Protein AF-A0A9X2IGP6-F1 (afdb_monomer)

Foldseek 3Di:
DDDDDPVNVVLVVLLVVLVVLCCQFQCHPVVVVVVVLQVQLLPDPDLVSNLVSLQVCCVNTQPPTPSLVSQLSNLQSVLHATHTSSAGGGGSDTDDSDDDRPDPDPPPPPDPDPDDDDPPDDDDPDDDDDDD

Secondary structure (DSSP, 8-state):
-PPPPHHHHHHHHHHHHHHHTGGG-TTTT-HHHHHHHHHHHHH--SHHHHHHHHHHHIIIIITT-TTHHHHHHHHHHTT--EEETTEEEETTEEP-S-PPPPP----------PPPP---------------

Mean predicted aligned error: 12.35 Å

Structure (mmCIF, N/CA/C/O backbone):
data_AF-A0A9X2IGP6-F1
#
_entry.id   AF-A0A9X2IGP6-F1
#
loop_
_atom_site.group_PDB
_atom_site.id
_atom_site.type_symbol
_atom_site.label_atom_id
_atom_site.label_alt_id
_atom_site.label_comp_id
_atom_site.label_asym_id
_atom_site.label_entity_id
_atom_site.label_seq_id
_atom_site.pdbx_PDB_ins_code
_atom_site.Cartn_x
_atom_site.Cartn_y
_atom_site.Cartn_z
_atom_site.occupancy
_atom_site.B_iso_or_equiv
_atom_site.auth_seq_id
_atom_site.auth_comp_id
_atom_site.auth_asym_id
_atom_site.auth_atom_id
_atom_si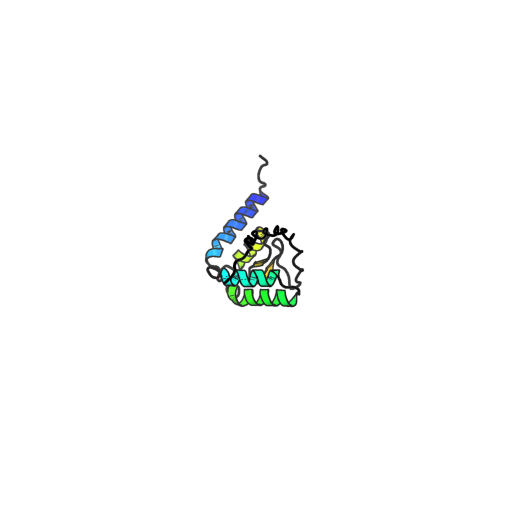te.pdbx_PDB_model_num
ATOM 1 N N . MET A 1 1 ? 19.085 28.518 -9.670 1.00 62.41 1 MET A N 1
ATOM 2 C CA . MET A 1 1 ? 18.518 27.153 -9.562 1.00 62.41 1 MET A CA 1
ATOM 3 C C . MET A 1 1 ? 19.420 26.332 -8.657 1.00 62.41 1 MET A C 1
ATOM 5 O O . MET A 1 1 ? 20.623 26.362 -8.871 1.00 62.41 1 MET A O 1
ATOM 9 N N . ARG A 1 2 ? 18.882 25.658 -7.633 1.00 73.06 2 ARG A N 1
ATOM 10 C CA . ARG A 1 2 ? 19.673 24.705 -6.837 1.00 73.06 2 ARG A CA 1
ATOM 11 C C . ARG A 1 2 ? 19.770 23.384 -7.615 1.00 73.06 2 ARG A C 1
ATOM 13 O O . ARG A 1 2 ? 18.749 22.977 -8.169 1.00 73.06 2 ARG A O 1
ATOM 20 N N . PRO A 1 3 ? 20.943 22.736 -7.691 1.00 77.50 3 PRO A N 1
ATOM 21 C CA . PRO A 1 3 ? 21.060 21.437 -8.344 1.00 77.50 3 PRO A CA 1
ATOM 22 C C . PRO A 1 3 ? 20.231 20.388 -7.589 1.00 77.50 3 PRO A C 1
ATOM 24 O O . PRO A 1 3 ? 20.216 20.372 -6.357 1.00 77.50 3 PRO A O 1
ATOM 27 N N . ILE A 1 4 ? 19.532 19.522 -8.327 1.00 86.94 4 ILE A N 1
ATOM 28 C CA . ILE A 1 4 ? 18.839 18.360 -7.754 1.00 86.94 4 ILE A CA 1
ATOM 29 C C . ILE A 1 4 ? 19.910 17.391 -7.243 1.00 86.94 4 ILE A C 1
ATOM 31 O O . ILE A 1 4 ? 20.867 17.093 -7.959 1.00 86.94 4 ILE A O 1
ATOM 35 N N . SER A 1 5 ? 19.776 16.913 -6.004 1.00 93.00 5 SER A N 1
ATOM 36 C CA . SER A 1 5 ? 20.752 15.984 -5.433 1.00 93.00 5 SER A CA 1
ATOM 37 C C . SER A 1 5 ? 20.728 14.637 -6.165 1.00 93.00 5 SER A C 1
ATOM 39 O O . SER A 1 5 ? 19.690 14.192 -6.661 1.00 93.00 5 SER A O 1
ATOM 41 N N . ARG A 1 6 ? 21.878 13.948 -6.199 1.00 92.94 6 ARG A N 1
ATOM 42 C CA . ARG A 1 6 ? 21.973 12.583 -6.751 1.00 92.94 6 ARG A CA 1
ATOM 43 C C . ARG A 1 6 ? 21.005 11.616 -6.070 1.00 92.94 6 ARG A C 1
ATOM 45 O O . ARG A 1 6 ? 20.445 10.754 -6.732 1.00 92.94 6 ARG A O 1
ATOM 52 N N . GLU A 1 7 ? 20.779 11.797 -4.774 1.00 91.44 7 GLU A N 1
ATOM 53 C CA . GLU A 1 7 ? 19.835 10.995 -3.997 1.00 91.44 7 GLU A CA 1
ATOM 54 C C . GLU A 1 7 ? 18.394 11.141 -4.508 1.00 91.44 7 GLU A C 1
ATOM 56 O O . GLU A 1 7 ? 17.703 10.145 -4.705 1.00 91.44 7 GLU A O 1
ATOM 61 N N . VAL A 1 8 ? 17.949 12.371 -4.792 1.00 91.19 8 VAL A N 1
ATOM 62 C CA . VAL A 1 8 ? 16.607 12.619 -5.342 1.00 91.19 8 VAL A CA 1
ATOM 63 C C . VAL A 1 8 ? 16.466 12.003 -6.734 1.00 91.19 8 VAL A C 1
ATOM 65 O O . VAL A 1 8 ? 15.429 11.417 -7.038 1.00 91.19 8 VAL A O 1
ATOM 68 N N . LEU A 1 9 ? 17.505 12.084 -7.571 1.00 93.50 9 LEU A N 1
ATOM 69 C CA . LEU A 1 9 ? 17.501 11.436 -8.888 1.00 93.50 9 LEU A CA 1
ATOM 70 C C . LEU A 1 9 ? 17.395 9.910 -8.772 1.00 93.50 9 LEU A C 1
ATOM 72 O O . LEU A 1 9 ? 16.561 9.314 -9.449 1.00 93.50 9 LEU A O 1
ATOM 76 N N . ALA A 1 10 ? 18.181 9.293 -7.888 1.00 92.62 10 ALA A N 1
ATOM 77 C CA . ALA A 1 10 ? 18.144 7.850 -7.660 1.00 92.62 10 ALA A CA 1
ATOM 78 C C . ALA A 1 10 ? 16.772 7.384 -7.142 1.00 92.62 10 ALA A C 1
ATOM 80 O O . ALA A 1 10 ? 16.225 6.403 -7.644 1.00 92.62 10 ALA A O 1
ATOM 81 N N . ARG A 1 11 ? 16.174 8.122 -6.197 1.00 90.75 11 ARG A N 1
ATOM 82 C CA . ARG A 1 11 ? 14.826 7.834 -5.679 1.00 90.75 11 ARG A CA 1
ATOM 83 C C . ARG A 1 11 ? 13.763 7.927 -6.771 1.00 90.75 11 ARG A C 1
ATOM 85 O O . ARG A 1 11 ? 12.916 7.045 -6.876 1.00 90.75 11 ARG A O 1
ATOM 92 N N . ASN A 1 12 ? 13.824 8.969 -7.600 1.00 93.31 12 ASN A N 1
ATOM 93 C CA . ASN A 1 12 ? 12.891 9.144 -8.710 1.00 93.31 12 ASN A CA 1
ATOM 94 C C . ASN A 1 12 ? 13.005 8.009 -9.730 1.00 93.31 12 ASN A C 1
ATOM 96 O O . ASN A 1 12 ? 11.990 7.552 -10.2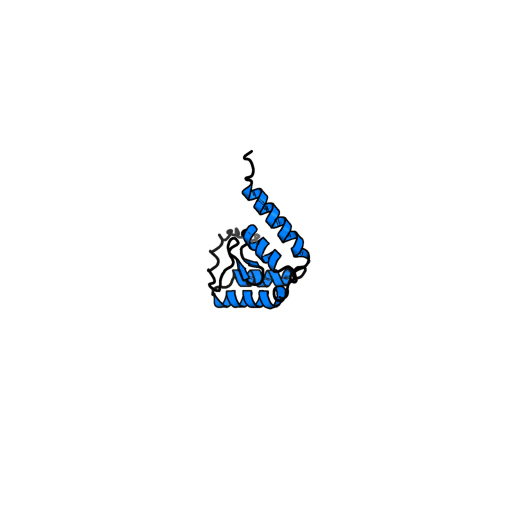47 1.00 93.31 12 ASN A O 1
ATOM 100 N N . GLU A 1 13 ? 14.219 7.547 -10.019 1.00 95.19 13 GLU A N 1
ATOM 101 C CA . GLU A 1 13 ? 14.421 6.446 -10.956 1.00 95.19 13 GLU A CA 1
ATOM 102 C C . GLU A 1 13 ? 13.914 5.114 -10.392 1.00 95.19 13 GLU A C 1
ATOM 104 O O . GLU A 1 13 ? 13.176 4.403 -11.072 1.00 95.19 13 GLU A O 1
ATOM 109 N N . ALA A 1 14 ? 14.194 4.829 -9.117 1.00 92.12 14 ALA A N 1
ATOM 110 C CA . ALA A 1 14 ? 13.631 3.671 -8.425 1.00 92.12 14 ALA A CA 1
ATOM 111 C C . ALA A 1 14 ? 12.090 3.691 -8.429 1.00 92.12 14 ALA A C 1
ATOM 113 O O . ALA A 1 14 ? 11.457 2.666 -8.685 1.00 92.12 14 ALA A O 1
ATOM 114 N N . ALA A 1 15 ? 11.483 4.865 -8.216 1.00 93.12 15 ALA A N 1
ATOM 115 C CA . ALA A 1 15 ? 10.034 5.036 -8.276 1.00 93.12 15 ALA A CA 1
ATOM 116 C C . ALA A 1 15 ? 9.471 4.743 -9.675 1.00 93.12 15 ALA A C 1
ATOM 118 O O . ALA A 1 15 ? 8.460 4.054 -9.791 1.00 93.12 15 ALA A O 1
ATOM 119 N N . LYS A 1 16 ? 10.120 5.219 -10.746 1.00 94.44 16 LYS A N 1
ATOM 120 C CA . LYS A 1 16 ? 9.680 4.936 -12.124 1.00 94.44 16 LYS A CA 1
ATOM 121 C C . LYS A 1 16 ? 9.745 3.450 -12.457 1.00 94.44 16 LYS A C 1
ATOM 123 O O . LYS A 1 16 ? 8.797 2.929 -13.035 1.00 94.44 16 LYS A O 1
ATOM 128 N N . LEU A 1 17 ? 10.841 2.785 -12.089 1.00 93.25 17 LEU A N 1
ATOM 129 C CA . LEU A 1 17 ? 11.019 1.356 -12.343 1.00 93.25 17 LEU A CA 1
ATOM 130 C C . LEU A 1 17 ? 9.938 0.537 -11.631 1.00 93.25 17 LEU A C 1
ATOM 132 O O . LEU A 1 17 ? 9.282 -0.281 -12.265 1.00 93.25 17 LEU A O 1
ATOM 136 N N . ALA A 1 18 ? 9.673 0.826 -10.353 1.00 91.81 18 ALA A N 1
ATOM 137 C CA . ALA A 1 18 ? 8.592 0.172 -9.618 1.00 91.81 18 ALA A CA 1
ATOM 138 C C . ALA A 1 18 ? 7.205 0.489 -10.212 1.00 91.81 18 ALA A C 1
ATOM 140 O O . ALA A 1 18 ? 6.345 -0.384 -10.299 1.00 91.81 18 ALA A O 1
ATOM 141 N N . ALA A 1 19 ? 6.974 1.725 -10.660 1.00 92.12 19 ALA A N 1
ATOM 142 C CA . ALA A 1 19 ? 5.706 2.114 -11.273 1.00 92.12 19 ALA A CA 1
ATOM 143 C C . ALA A 1 19 ? 5.441 1.411 -12.617 1.00 92.12 19 ALA A C 1
ATOM 145 O O . ALA A 1 19 ? 4.279 1.198 -12.960 1.00 92.12 19 ALA A O 1
ATOM 146 N N . ALA A 1 20 ? 6.483 1.030 -13.361 1.00 92.69 20 ALA A N 1
ATOM 147 C CA . ALA A 1 20 ? 6.345 0.345 -14.647 1.00 92.69 20 ALA A CA 1
ATOM 148 C C . ALA A 1 20 ? 5.706 -1.051 -14.528 1.00 92.69 20 ALA A C 1
ATOM 150 O O . ALA A 1 20 ? 5.083 -1.508 -15.479 1.00 92.69 20 ALA A O 1
ATOM 151 N N . GLU A 1 21 ? 5.812 -1.696 -13.363 1.00 89.12 21 GLU A N 1
ATOM 152 C CA . GLU A 1 21 ? 5.219 -3.013 -13.078 1.00 89.12 21 GLU A CA 1
ATOM 153 C C . GLU A 1 21 ? 3.753 -2.916 -12.590 1.00 89.12 21 GLU A C 1
ATOM 155 O O . GLU A 1 21 ? 3.040 -3.915 -12.517 1.00 89.12 21 GLU A O 1
ATOM 160 N N . LEU A 1 22 ? 3.264 -1.717 -12.240 1.00 89.25 22 LEU A N 1
ATOM 161 C CA . LEU A 1 22 ? 1.908 -1.537 -11.702 1.00 89.25 22 LEU A CA 1
ATOM 162 C C . LEU A 1 22 ? 0.735 -1.763 -12.669 1.00 89.25 22 LEU A C 1
ATOM 164 O O . LEU A 1 22 ? -0.346 -2.077 -12.160 1.00 89.25 22 LEU A O 1
ATOM 168 N N . PRO A 1 23 ? 0.855 -1.617 -14.006 1.00 92.75 23 PRO A N 1
ATOM 169 C CA . PRO A 1 23 ? -0.244 -1.939 -14.916 1.00 92.75 23 PRO A CA 1
ATOM 170 C C . PRO A 1 23 ? -0.802 -3.359 -14.726 1.00 92.75 23 PRO A C 1
ATOM 172 O O . PRO A 1 23 ? -2.008 -3.551 -14.882 1.00 92.75 23 PRO A O 1
ATOM 175 N N . ASP A 1 24 ? 0.032 -4.303 -14.280 1.00 89.44 24 ASP A N 1
ATOM 176 C CA . ASP A 1 24 ? -0.340 -5.700 -14.018 1.00 89.44 24 ASP A CA 1
ATOM 177 C C . ASP A 1 24 ? -0.928 -5.931 -12.611 1.00 89.44 24 ASP A C 1
ATOM 179 O O . ASP A 1 24 ? -1.233 -7.059 -12.219 1.00 89.44 24 ASP A O 1
ATOM 183 N N . GLY A 1 25 ? -1.109 -4.874 -11.815 1.00 92.31 25 GLY A N 1
ATOM 184 C CA . GLY A 1 25 ? -1.682 -4.974 -10.476 1.00 92.31 25 GLY A CA 1
ATOM 185 C C . GLY A 1 25 ? -3.127 -5.483 -10.482 1.00 92.31 25 GLY A C 1
ATOM 186 O O . GLY A 1 25 ? -3.971 -5.005 -11.233 1.00 92.31 25 GLY A O 1
ATOM 187 N N . ALA A 1 26 ? -3.468 -6.396 -9.573 1.00 92.38 26 ALA A N 1
ATOM 188 C CA . ALA A 1 26 ? -4.828 -6.941 -9.474 1.00 92.38 26 ALA A CA 1
ATOM 189 C C . ALA A 1 26 ? -5.889 -5.907 -9.026 1.00 92.38 26 ALA A C 1
ATOM 191 O O . ALA A 1 26 ? -7.089 -6.104 -9.228 1.00 92.38 26 ALA A O 1
ATOM 192 N N . CYS A 1 27 ? -5.472 -4.769 -8.456 1.00 93.50 27 CYS A N 1
ATOM 193 C CA . CYS A 1 27 ? -6.358 -3.631 -8.185 1.00 93.50 27 CYS A CA 1
ATOM 194 C C . CYS A 1 27 ? -6.604 -2.735 -9.417 1.00 93.50 27 CYS A C 1
ATOM 196 O O . CYS A 1 27 ? -7.477 -1.856 -9.373 1.00 93.50 27 CYS A O 1
ATOM 198 N N . THR A 1 28 ? -5.882 -2.947 -10.524 1.00 92.38 28 THR A N 1
ATOM 199 C CA . THR A 1 28 ? -6.031 -2.185 -11.769 1.00 92.38 28 THR A CA 1
ATOM 200 C C . THR A 1 28 ? -7.473 -2.272 -12.270 1.00 92.38 28 THR A C 1
ATOM 202 O O . THR A 1 28 ? -8.113 -3.318 -12.230 1.00 92.38 28 THR A O 1
ATOM 205 N N . ARG A 1 29 ? -8.030 -1.131 -12.701 1.00 91.00 29 ARG A N 1
ATOM 206 C CA . ARG A 1 29 ? -9.449 -0.951 -13.097 1.00 91.00 29 ARG A CA 1
ATOM 207 C C . ARG A 1 29 ? -10.485 -1.134 -11.976 1.00 91.00 29 ARG A C 1
ATOM 209 O O . ARG A 1 29 ? -11.666 -0.893 -12.214 1.00 91.00 29 ARG A O 1
ATOM 216 N N . ARG A 1 30 ? -10.080 -1.428 -10.736 1.00 94.12 30 ARG A N 1
ATOM 217 C CA . ARG A 1 30 ? -10.978 -1.554 -9.567 1.00 94.12 30 ARG A CA 1
ATOM 218 C C . ARG A 1 30 ? -10.918 -0.342 -8.631 1.00 94.12 30 ARG A C 1
ATOM 220 O O . ARG A 1 30 ? -11.257 -0.421 -7.451 1.00 94.12 30 ARG A O 1
ATOM 227 N N . GLY A 1 31 ? -10.563 0.823 -9.182 1.00 93.06 31 GLY A N 1
ATOM 228 C CA . GLY A 1 31 ? -10.306 2.059 -8.433 1.00 93.06 31 GLY A CA 1
ATOM 229 C C . GLY A 1 31 ? -11.456 2.538 -7.539 1.00 93.06 31 GLY A C 1
ATOM 230 O O . GLY A 1 31 ? -11.201 3.153 -6.503 1.00 93.06 31 GLY A O 1
ATOM 231 N N . ARG A 1 32 ? -12.721 2.232 -7.875 1.00 96.06 32 ARG A N 1
ATOM 232 C CA . ARG A 1 32 ? -13.869 2.548 -7.003 1.00 96.06 32 ARG A CA 1
ATOM 233 C C . ARG A 1 32 ? -13.820 1.771 -5.689 1.00 96.06 32 ARG A C 1
ATOM 235 O O . ARG A 1 32 ? -13.930 2.397 -4.638 1.00 96.06 32 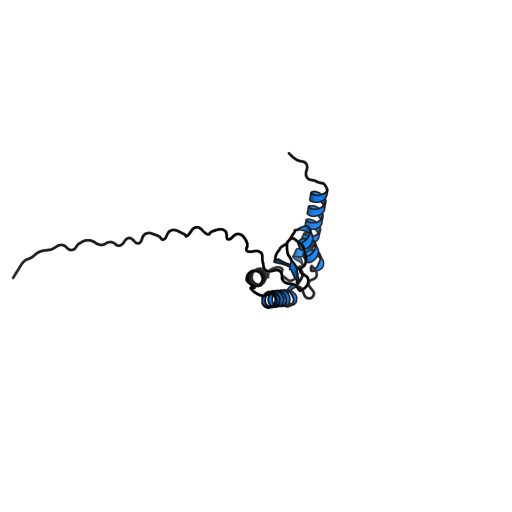ARG A O 1
ATOM 242 N N . LEU A 1 33 ? -13.638 0.450 -5.753 1.00 96.12 33 LEU A N 1
ATOM 243 C CA . LEU A 1 33 ? -13.562 -0.410 -4.570 1.00 96.12 33 LEU A CA 1
ATOM 244 C C . LEU A 1 33 ? -12.306 -0.097 -3.756 1.00 96.12 33 LEU A C 1
ATOM 246 O O . LEU A 1 33 ? -12.401 0.117 -2.551 1.00 96.12 33 LEU A O 1
ATOM 250 N N . TRP A 1 34 ? -11.166 0.074 -4.431 1.00 94.88 34 TRP A N 1
ATOM 251 C CA . TRP A 1 34 ? -9.936 0.545 -3.793 1.00 94.88 34 TRP A CA 1
ATOM 252 C C . TRP A 1 34 ? -10.161 1.840 -3.000 1.00 94.88 34 TRP A C 1
ATOM 254 O O . TRP A 1 34 ? -9.857 1.922 -1.815 1.00 94.88 34 TRP A O 1
ATOM 264 N N . SER A 1 35 ? -10.803 2.837 -3.617 1.00 95.31 35 SER A N 1
ATOM 265 C CA . SER A 1 35 ? -11.097 4.115 -2.959 1.00 95.31 35 SER A CA 1
ATOM 266 C C . SER A 1 35 ? -12.034 3.983 -1.755 1.00 95.31 35 SER A C 1
ATOM 268 O O . SER A 1 35 ? -11.996 4.834 -0.865 1.00 95.31 35 SER A O 1
ATOM 270 N N . VAL A 1 36 ? -12.918 2.979 -1.736 1.00 97.31 36 VAL A N 1
ATOM 271 C CA . VAL A 1 36 ? -13.782 2.692 -0.581 1.00 97.31 36 VAL A CA 1
ATOM 272 C C . VAL A 1 36 ? -12.941 2.182 0.581 1.00 97.31 36 VAL A C 1
ATOM 274 O O . VAL A 1 36 ? -13.017 2.781 1.653 1.00 97.31 36 VAL A O 1
ATOM 277 N N . LEU A 1 37 ? -12.100 1.170 0.357 1.00 95.94 37 LEU A N 1
ATOM 278 C CA . LEU A 1 37 ? -11.211 0.627 1.390 1.00 95.94 37 LEU A CA 1
ATOM 279 C C . LEU A 1 37 ? -10.239 1.695 1.902 1.00 95.94 37 LEU A C 1
ATOM 281 O O . LEU A 1 37 ? -10.107 1.889 3.104 1.00 95.94 37 LEU A O 1
ATOM 285 N N . GLU A 1 38 ? -9.673 2.504 1.009 1.00 94.38 38 GLU A N 1
ATOM 286 C CA . GLU A 1 38 ? -8.766 3.596 1.374 1.00 94.38 38 GLU A CA 1
ATOM 287 C C . GLU A 1 38 ? -9.441 4.665 2.256 1.00 94.38 38 GLU A C 1
ATOM 289 O O . GLU A 1 38 ? -8.830 5.298 3.119 1.00 94.38 38 GLU A O 1
ATOM 294 N N . ARG A 1 39 ? -10.731 4.934 2.027 1.00 96.12 39 ARG A N 1
ATOM 295 C CA . ARG A 1 39 ? -11.506 5.837 2.892 1.00 96.12 39 ARG A CA 1
ATOM 296 C C . ARG A 1 39 ? -11.878 5.176 4.209 1.00 96.12 39 ARG A C 1
ATOM 298 O O . ARG A 1 39 ? -11.853 5.870 5.218 1.00 96.12 39 ARG A O 1
ATOM 305 N N . ALA A 1 40 ? -12.236 3.895 4.192 1.00 95.56 40 ALA A N 1
ATOM 306 C CA . ALA A 1 40 ? -12.548 3.143 5.400 1.00 95.56 40 ALA A CA 1
ATOM 307 C C . ALA A 1 40 ? -11.326 3.092 6.325 1.00 95.56 40 ALA A C 1
ATOM 309 O O . ALA A 1 40 ? -11.437 3.479 7.480 1.00 95.56 40 ALA A O 1
ATOM 310 N N . HIS A 1 41 ? -10.143 2.778 5.790 1.00 93.81 41 HIS A N 1
ATOM 311 C CA . HIS A 1 41 ? -8.899 2.748 6.557 1.00 93.81 41 HIS A CA 1
ATOM 312 C C . HIS A 1 41 ? -8.565 4.113 7.175 1.00 93.81 41 HIS A C 1
ATOM 314 O O . HIS A 1 41 ? -8.266 4.202 8.359 1.00 93.81 41 HIS A O 1
ATOM 320 N N . ARG A 1 42 ? -8.705 5.206 6.410 1.00 92.88 42 ARG A N 1
ATOM 321 C CA . ARG A 1 42 ? -8.491 6.573 6.927 1.00 92.88 42 ARG A CA 1
ATOM 322 C C . ARG A 1 42 ? -9.510 7.023 7.972 1.00 92.88 42 ARG A C 1
ATOM 324 O O . ARG A 1 42 ? -9.235 7.971 8.702 1.00 92.88 42 ARG A O 1
ATOM 331 N N . ARG A 1 43 ? -10.703 6.430 7.976 1.00 94.44 43 ARG A N 1
ATOM 332 C CA . ARG A 1 43 ? -11.782 6.741 8.924 1.00 94.44 43 ARG A CA 1
ATOM 333 C C . ARG A 1 43 ? -11.804 5.807 10.124 1.00 94.44 43 ARG A C 1
ATOM 335 O O . ARG A 1 43 ? -12.539 6.111 11.057 1.00 94.44 43 ARG A O 1
ATOM 342 N N . ALA A 1 44 ? -11.048 4.711 10.081 1.00 91.00 44 ALA A N 1
ATOM 343 C CA . ALA A 1 44 ? -10.925 3.792 11.195 1.00 91.00 44 ALA A CA 1
ATOM 344 C C . ALA A 1 44 ? -10.530 4.579 12.446 1.00 91.00 44 ALA A C 1
ATOM 346 O O . ALA A 1 44 ? -9.634 5.429 12.417 1.00 91.00 44 ALA A O 1
ATOM 347 N N . SER A 1 45 ? -11.267 4.325 13.513 1.00 90.19 45 SER A N 1
ATOM 348 C CA . SER A 1 45 ? -11.111 4.970 14.810 1.00 90.19 45 SER A CA 1
ATOM 349 C C . SER A 1 45 ? -10.351 4.085 15.792 1.00 90.19 45 SER A C 1
ATOM 351 O O . SER A 1 45 ? -9.814 4.596 16.776 1.00 90.19 45 SER A O 1
ATOM 353 N N . THR A 1 46 ? -10.258 2.785 15.493 1.00 89.00 46 THR A N 1
ATOM 354 C CA . THR A 1 46 ? -9.531 1.802 16.293 1.00 89.00 46 THR A CA 1
ATOM 355 C C . THR A 1 46 ? -8.519 1.005 15.460 1.00 89.00 46 THR A C 1
ATOM 357 O O . THR A 1 46 ? -8.678 0.870 14.237 1.00 89.00 46 THR A O 1
ATOM 360 N N . PRO A 1 47 ? -7.485 0.436 16.110 1.00 87.25 47 PRO A N 1
ATOM 361 C CA . PRO A 1 47 ? -6.574 -0.514 15.479 1.00 87.25 47 PRO A CA 1
ATOM 362 C C . PRO A 1 47 ? -7.282 -1.690 14.806 1.00 87.25 47 PRO A C 1
ATOM 364 O O . PRO A 1 47 ? -6.906 -2.086 13.704 1.00 87.25 47 PRO A O 1
ATOM 367 N N . GLU A 1 48 ? -8.320 -2.231 15.442 1.00 89.81 48 GLU A N 1
ATOM 368 C CA . GLU A 1 48 ? -9.049 -3.404 14.964 1.00 89.81 48 GLU A CA 1
ATOM 369 C C . GLU A 1 48 ? -9.823 -3.094 13.680 1.00 89.81 48 GLU A C 1
ATOM 371 O O . GLU A 1 48 ? -9.762 -3.870 12.727 1.00 89.81 48 GLU A O 1
ATOM 376 N N . GLU A 1 49 ? -10.497 -1.941 13.613 1.00 92.31 49 GLU A N 1
ATOM 377 C CA . GLU A 1 49 ? -11.174 -1.478 12.395 1.00 92.31 49 GLU A CA 1
ATOM 378 C C . GLU A 1 49 ? -10.175 -1.309 11.249 1.00 92.31 49 GLU A C 1
ATOM 380 O O . GLU A 1 49 ? -10.407 -1.748 10.120 1.00 92.31 49 GLU A O 1
ATOM 385 N N . ALA A 1 50 ? -9.026 -0.696 11.535 1.00 91.94 50 ALA A N 1
ATOM 386 C CA . ALA A 1 50 ? -7.998 -0.490 10.533 1.00 91.94 50 ALA A CA 1
ATOM 387 C C . ALA A 1 50 ? -7.404 -1.814 10.035 1.00 91.94 50 ALA A C 1
ATOM 389 O O . ALA A 1 50 ? -7.213 -1.969 8.825 1.00 91.94 50 ALA A O 1
ATOM 390 N N . ALA A 1 51 ? -7.153 -2.765 10.940 1.00 91.50 51 ALA A N 1
ATOM 391 C CA . ALA A 1 51 ? -6.655 -4.097 10.617 1.00 91.50 51 ALA A CA 1
ATOM 392 C C . ALA A 1 51 ? -7.654 -4.886 9.759 1.00 91.50 51 ALA A C 1
ATOM 394 O O . ALA A 1 51 ? -7.250 -5.503 8.774 1.00 91.50 51 ALA A O 1
ATOM 395 N N . GLN A 1 52 ? -8.954 -4.801 10.061 1.00 93.88 52 GLN A N 1
ATOM 396 C CA . GLN A 1 52 ? -10.007 -5.420 9.246 1.00 93.88 52 GLN A CA 1
ATOM 397 C C . GLN A 1 52 ? -10.017 -4.868 7.817 1.00 93.88 52 GLN A C 1
ATOM 399 O O . GLN A 1 52 ? -10.085 -5.634 6.857 1.00 93.88 52 GLN A O 1
ATOM 404 N N . VAL A 1 53 ? -9.887 -3.548 7.648 1.00 95.50 53 VAL A N 1
ATOM 405 C CA . VAL A 1 53 ? -9.833 -2.944 6.307 1.00 95.50 53 VAL A CA 1
ATOM 406 C C . VAL A 1 53 ? -8.565 -3.360 5.552 1.00 95.50 53 VAL A C 1
ATOM 408 O O . VAL A 1 53 ? -8.630 -3.630 4.351 1.00 95.50 53 VAL A O 1
ATOM 411 N N . VAL A 1 54 ? -7.418 -3.446 6.235 1.00 94.94 54 VAL A N 1
ATOM 412 C CA . VAL A 1 54 ? -6.164 -3.943 5.639 1.00 94.94 54 VAL A CA 1
ATOM 413 C C . VAL A 1 54 ? -6.307 -5.402 5.201 1.00 94.94 54 VAL A C 1
ATOM 415 O O . VAL A 1 54 ? -5.884 -5.739 4.094 1.00 94.94 54 VAL A O 1
ATOM 418 N N . ALA A 1 55 ? -6.913 -6.254 6.031 1.00 94.50 55 ALA A N 1
ATOM 419 C CA . ALA A 1 55 ? -7.173 -7.654 5.704 1.00 94.50 55 ALA A CA 1
ATOM 420 C C . ALA 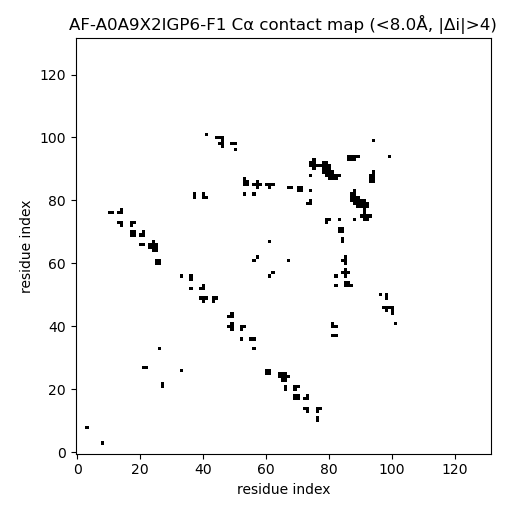A 1 55 ? -8.090 -7.777 4.479 1.00 94.50 55 ALA A C 1
ATOM 422 O O . ALA A 1 55 ? -7.729 -8.453 3.518 1.00 94.50 55 ALA A O 1
ATOM 423 N N . ALA A 1 56 ? -9.191 -7.019 4.447 1.00 95.38 56 ALA A N 1
ATOM 424 C CA . ALA A 1 56 ? -10.096 -6.981 3.302 1.00 95.38 56 ALA A CA 1
ATOM 425 C C . ALA A 1 56 ? -9.379 -6.542 2.012 1.00 95.38 56 ALA A C 1
ATOM 427 O O . ALA A 1 56 ? -9.526 -7.173 0.970 1.00 95.38 56 ALA A O 1
ATOM 428 N N . ALA A 1 57 ? -8.547 -5.495 2.066 1.00 94.75 57 ALA A N 1
ATOM 429 C CA . ALA A 1 57 ? -7.763 -5.064 0.906 1.00 94.75 57 ALA A CA 1
ATOM 430 C C . ALA A 1 57 ? -6.737 -6.119 0.467 1.00 94.75 57 ALA A C 1
ATOM 432 O O . ALA A 1 57 ? -6.500 -6.295 -0.732 1.00 94.75 57 ALA A O 1
ATOM 433 N N . ARG A 1 58 ? -6.127 -6.824 1.429 1.00 94.75 58 ARG A N 1
ATOM 434 C CA . ARG A 1 58 ? -5.179 -7.901 1.149 1.00 94.75 58 ARG A CA 1
ATOM 435 C C . ARG A 1 58 ? -5.859 -9.043 0.406 1.00 94.75 58 ARG A C 1
ATOM 437 O O . ARG A 1 58 ? -5.335 -9.452 -0.624 1.00 94.75 58 ARG A O 1
ATOM 444 N N . GLU A 1 59 ? -6.982 -9.532 0.910 1.00 95.38 59 GLU A N 1
ATOM 445 C CA . GLU A 1 59 ? -7.732 -10.638 0.305 1.00 95.38 59 GLU A CA 1
ATOM 446 C C . GLU A 1 59 ? -8.281 -10.262 -1.073 1.00 95.38 59 GLU A C 1
ATOM 448 O O . GLU A 1 59 ? -8.146 -11.027 -2.022 1.00 95.38 59 GLU A O 1
ATOM 453 N N . GLU A 1 60 ? -8.824 -9.052 -1.207 1.00 95.62 60 GLU A N 1
ATOM 454 C CA . GLU A 1 60 ? -9.477 -8.603 -2.437 1.00 95.62 60 GLU A CA 1
ATOM 455 C C . GLU A 1 60 ? -8.498 -8.325 -3.589 1.00 95.62 60 GLU A C 1
ATOM 457 O O . GLU A 1 60 ? -8.846 -8.487 -4.762 1.00 95.62 60 GLU A O 1
ATOM 462 N N . PHE A 1 61 ? -7.290 -7.844 -3.275 1.00 95.00 61 PHE A N 1
ATOM 463 C CA . PHE A 1 61 ? -6.375 -7.324 -4.293 1.00 95.00 61 PHE A CA 1
ATOM 464 C C . PHE A 1 61 ? -4.949 -7.835 -4.208 1.00 95.00 61 PHE A C 1
ATOM 466 O O . PHE A 1 61 ? -4.267 -7.849 -5.225 1.00 95.00 61 PHE A O 1
ATOM 473 N N . CYS A 1 62 ? -4.428 -8.128 -3.021 1.00 95.31 62 CYS A N 1
ATOM 474 C CA . CYS A 1 62 ? -2.984 -8.308 -2.853 1.00 95.31 62 CYS A CA 1
ATOM 475 C C . CYS A 1 62 ? -2.571 -9.776 -2.754 1.00 95.31 62 CYS A C 1
ATOM 477 O O . CYS A 1 62 ? -1.432 -10.098 -3.090 1.00 95.31 62 CYS A O 1
ATOM 479 N N . ALA A 1 63 ? -3.475 -10.663 -2.338 1.00 93.19 63 ALA A N 1
ATOM 480 C CA . ALA A 1 63 ? -3.254 -12.100 -2.331 1.00 93.19 63 ALA A CA 1
ATOM 481 C C . ALA A 1 63 ? -2.995 -12.591 -3.767 1.00 93.19 63 ALA A C 1
ATOM 483 O O . ALA A 1 63 ? -3.880 -12.570 -4.615 1.00 93.19 63 ALA A O 1
ATOM 484 N N . GLY A 1 64 ? -1.748 -12.979 -4.054 1.00 91.88 64 GLY A N 1
ATOM 485 C CA . GLY A 1 64 ? -1.331 -13.446 -5.382 1.00 91.88 64 GLY A CA 1
ATOM 486 C C . GLY A 1 64 ? -1.132 -12.350 -6.438 1.00 91.88 64 GLY A C 1
ATOM 487 O O . GLY A 1 64 ? -0.956 -12.673 -7.608 1.00 91.88 64 GLY A O 1
ATOM 488 N N . CYS A 1 65 ? -1.141 -11.066 -6.063 1.00 95.75 65 CYS A N 1
ATOM 489 C CA . CYS A 1 65 ? -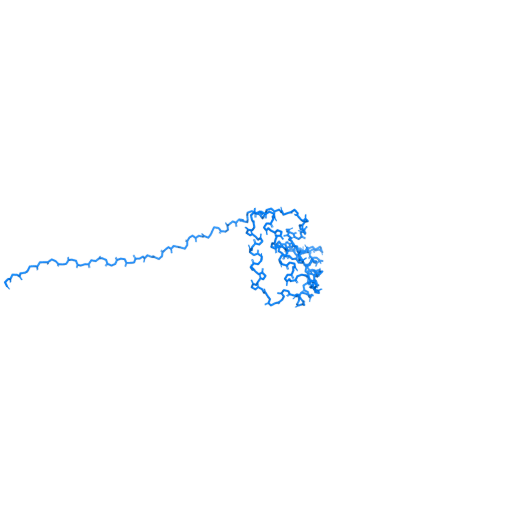0.919 -9.979 -7.019 1.00 95.75 65 CYS A CA 1
ATOM 490 C C . CYS A 1 65 ? 0.514 -10.027 -7.590 1.00 95.75 65 CYS A C 1
ATOM 492 O O . CYS A 1 65 ? 1.467 -9.961 -6.809 1.00 95.75 65 CYS A O 1
ATOM 494 N N . PRO A 1 66 ? 0.705 -10.068 -8.924 1.00 94.69 66 PRO A N 1
ATOM 495 C CA . PRO A 1 66 ? 2.042 -10.140 -9.519 1.00 94.69 66 PRO A CA 1
ATOM 496 C C . PRO A 1 66 ? 2.859 -8.863 -9.268 1.00 94.69 66 PRO A C 1
ATOM 498 O O . PRO A 1 66 ? 4.068 -8.926 -9.072 1.00 94.69 66 PRO A O 1
ATOM 501 N N . ALA A 1 67 ? 2.194 -7.709 -9.164 1.00 95.38 67 ALA A N 1
ATOM 502 C CA . ALA A 1 67 ? 2.828 -6.418 -8.897 1.00 95.38 67 ALA A CA 1
ATOM 503 C C . ALA A 1 67 ? 3.045 -6.129 -7.394 1.00 95.38 67 ALA A C 1
ATOM 505 O O . ALA A 1 67 ? 3.326 -4.988 -7.021 1.00 95.38 67 ALA A O 1
ATOM 506 N N . LEU A 1 68 ? 2.890 -7.119 -6.500 1.00 94.88 68 LEU A N 1
ATOM 507 C CA . LEU A 1 68 ? 2.933 -6.903 -5.046 1.00 94.88 68 LEU A CA 1
ATOM 508 C C . LEU A 1 68 ? 4.248 -6.255 -4.586 1.00 94.88 68 LEU A C 1
ATOM 510 O O . LEU A 1 68 ? 4.233 -5.289 -3.823 1.00 94.88 68 LEU A O 1
ATOM 514 N N . MET A 1 69 ? 5.383 -6.767 -5.070 1.00 95.31 69 MET A N 1
ATOM 515 C CA . MET A 1 69 ? 6.711 -6.261 -4.702 1.00 95.31 69 MET A CA 1
ATOM 516 C C . MET A 1 69 ? 6.982 -4.874 -5.276 1.00 95.31 69 MET A C 1
ATOM 518 O O . MET A 1 69 ? 7.531 -4.019 -4.585 1.00 95.31 69 MET A O 1
ATOM 522 N N . ALA A 1 70 ? 6.544 -4.616 -6.504 1.00 95.81 70 ALA A N 1
ATOM 523 C CA . ALA A 1 70 ? 6.629 -3.292 -7.099 1.00 95.81 70 ALA A CA 1
ATOM 524 C C . ALA A 1 70 ? 5.782 -2.263 -6.339 1.00 95.81 70 ALA A C 1
ATOM 526 O O . ALA A 1 70 ? 6.252 -1.165 -6.050 1.00 95.81 70 ALA A O 1
ATOM 527 N N . CYS A 1 71 ? 4.565 -2.642 -5.938 1.00 96.69 71 CYS A N 1
ATOM 528 C CA . CYS A 1 71 ? 3.681 -1.812 -5.124 1.00 96.69 71 CYS A CA 1
ATOM 529 C C . CYS A 1 71 ? 4.306 -1.478 -3.761 1.00 96.69 71 CYS A C 1
ATOM 531 O O . CYS A 1 71 ? 4.270 -0.322 -3.345 1.00 96.69 71 CYS A O 1
ATOM 533 N N . HIS A 1 72 ? 4.934 -2.459 -3.105 1.00 96.06 72 HIS A N 1
ATOM 534 C CA . HIS A 1 72 ? 5.684 -2.248 -1.865 1.00 96.06 72 HIS A CA 1
ATOM 535 C C . HIS A 1 72 ? 6.836 -1.256 -2.063 1.00 96.06 72 HIS A C 1
ATOM 537 O O . HIS A 1 72 ? 6.879 -0.234 -1.380 1.00 96.06 72 HIS A O 1
ATOM 543 N N . ARG A 1 73 ? 7.711 -1.502 -3.049 1.00 95.88 73 ARG A N 1
ATOM 544 C CA . ARG A 1 73 ? 8.847 -0.618 -3.353 1.00 95.88 73 ARG A CA 1
ATOM 545 C C . ARG A 1 73 ? 8.399 0.804 -3.658 1.00 95.88 73 ARG A C 1
ATOM 547 O O . ARG A 1 73 ? 8.988 1.750 -3.145 1.00 95.88 73 ARG A O 1
ATOM 554 N N . LEU A 1 74 ? 7.355 0.961 -4.474 1.00 96.50 74 LEU A N 1
ATOM 555 C CA . LEU A 1 74 ? 6.825 2.277 -4.816 1.00 96.50 74 LEU A CA 1
ATOM 556 C C . LEU A 1 74 ? 6.288 3.004 -3.581 1.00 96.50 74 LEU A C 1
ATOM 558 O O . LEU A 1 74 ? 6.490 4.211 -3.458 1.00 96.50 74 LEU A O 1
ATOM 562 N N . ALA A 1 75 ? 5.628 2.283 -2.670 1.00 96.62 75 ALA A N 1
ATOM 563 C CA . ALA A 1 75 ? 5.141 2.864 -1.429 1.00 96.62 75 ALA A CA 1
ATOM 564 C C . ALA A 1 75 ? 6.296 3.409 -0.573 1.00 96.62 75 ALA A C 1
ATOM 566 O O . ALA A 1 75 ? 6.214 4.547 -0.111 1.00 96.62 75 ALA A O 1
ATOM 567 N N . GLU A 1 76 ? 7.388 2.653 -0.436 1.00 95.75 76 GLU A N 1
ATOM 568 C CA . GLU A 1 76 ? 8.574 3.065 0.325 1.00 95.75 76 GLU A CA 1
ATOM 569 C C . GLU A 1 76 ? 9.259 4.292 -0.287 1.00 95.75 76 GLU A C 1
ATOM 571 O O . GLU A 1 76 ? 9.368 5.342 0.352 1.00 95.75 76 GLU A O 1
ATOM 576 N N . VAL A 1 77 ? 9.676 4.206 -1.555 1.00 95.44 77 VAL A N 1
ATOM 577 C CA . VAL A 1 77 ? 10.431 5.295 -2.205 1.00 95.44 77 VAL A CA 1
ATOM 578 C C . VAL A 1 77 ? 9.572 6.534 -2.460 1.00 95.44 77 VAL A C 1
ATOM 580 O O . VAL A 1 77 ? 10.094 7.648 -2.526 1.00 95.44 77 VAL A O 1
ATOM 583 N N . GLY A 1 78 ? 8.259 6.345 -2.606 1.00 92.50 78 GLY A N 1
ATOM 584 C CA . GLY A 1 78 ? 7.275 7.403 -2.806 1.00 92.50 78 GLY A CA 1
ATOM 585 C C . GLY A 1 78 ? 6.789 8.051 -1.511 1.00 92.50 78 GLY A C 1
ATOM 586 O O . GLY A 1 78 ? 5.951 8.951 -1.580 1.00 92.50 78 GLY A O 1
ATOM 587 N N . THR A 1 79 ? 7.283 7.623 -0.342 1.00 93.69 79 THR A N 1
ATOM 588 C CA . THR A 1 79 ? 6.819 8.097 0.976 1.00 93.69 79 THR A CA 1
ATOM 589 C C . THR A 1 79 ? 5.297 7.996 1.132 1.00 93.69 79 THR A C 1
ATOM 591 O O . THR A 1 79 ? 4.636 8.906 1.628 1.00 93.69 79 THR A O 1
ATOM 594 N N . TYR A 1 80 ? 4.717 6.904 0.636 1.00 94.75 80 TYR A N 1
ATOM 595 C CA . TYR A 1 80 ? 3.272 6.735 0.551 1.00 94.75 80 TYR A CA 1
ATOM 596 C C . TYR A 1 80 ? 2.619 6.600 1.935 1.00 94.75 80 TYR A C 1
ATOM 598 O O . TYR A 1 80 ? 3.171 5.971 2.837 1.00 94.75 80 TYR A O 1
ATOM 606 N N . THR A 1 81 ? 1.412 7.151 2.074 1.00 94.19 81 THR A N 1
ATOM 607 C CA . THR A 1 81 ? 0.545 6.964 3.244 1.00 94.19 81 THR A CA 1
ATOM 608 C C . THR A 1 81 ? -0.808 6.450 2.778 1.00 94.19 81 THR A C 1
ATOM 610 O O . THR A 1 81 ? -1.463 7.108 1.963 1.00 94.19 81 THR A O 1
ATOM 613 N N . GLY A 1 82 ? -1.228 5.301 3.304 1.00 94.31 82 GLY A N 1
ATOM 614 C CA . GLY A 1 82 ? -2.442 4.618 2.864 1.00 94.31 82 GLY A CA 1
ATOM 615 C C . GLY A 1 82 ? -2.310 3.101 2.832 1.00 94.31 82 GLY A C 1
ATOM 616 O O . GLY A 1 82 ? -1.414 2.533 3.460 1.00 94.31 82 GLY A O 1
ATOM 617 N N . LEU A 1 83 ? -3.187 2.436 2.079 1.00 95.44 83 LEU A N 1
ATOM 618 C CA . LEU A 1 83 ? -3.081 0.998 1.824 1.00 95.44 83 LEU A CA 1
ATOM 619 C C . LEU A 1 83 ? -2.169 0.743 0.621 1.00 95.44 83 LEU A C 1
ATOM 621 O O . LEU A 1 83 ? -2.347 1.327 -0.439 1.00 95.44 83 LEU A O 1
ATOM 625 N N . ALA A 1 84 ? -1.203 -0.156 0.748 1.00 96.00 84 ALA A N 1
ATOM 626 C CA . ALA A 1 84 ? -0.389 -0.622 -0.374 1.00 96.00 84 ALA A CA 1
ATOM 627 C C . ALA A 1 84 ? 0.114 -2.035 -0.086 1.00 96.00 84 ALA A C 1
ATOM 629 O O . ALA A 1 84 ? 0.296 -2.405 1.069 1.00 96.00 84 ALA A O 1
ATOM 630 N N . ALA A 1 85 ? 0.323 -2.850 -1.121 1.00 95.12 85 ALA A N 1
ATOM 631 C CA . ALA A 1 85 ? 0.901 -4.193 -0.999 1.00 95.12 85 ALA A CA 1
ATOM 632 C C . ALA A 1 85 ? 0.345 -5.046 0.174 1.00 95.12 85 ALA A C 1
ATOM 634 O O . ALA A 1 85 ? 1.089 -5.717 0.891 1.00 95.12 85 ALA A O 1
ATOM 635 N N . GLY A 1 86 ? -0.972 -4.986 0.407 1.00 94.06 86 GLY A N 1
ATOM 636 C CA . GLY A 1 86 ? -1.658 -5.737 1.463 1.00 94.06 86 GLY A CA 1
ATOM 637 C C . GLY A 1 86 ? -1.306 -5.304 2.891 1.00 94.06 86 GLY A C 1
ATOM 638 O O . GLY A 1 86 ? -1.380 -6.129 3.807 1.00 94.06 86 GLY A O 1
ATOM 639 N N . ALA A 1 87 ? -0.868 -4.061 3.089 1.00 94.81 87 ALA A N 1
ATOM 640 C CA . ALA A 1 87 ? -0.524 -3.480 4.382 1.00 94.81 87 ALA A CA 1
ATOM 641 C C . ALA A 1 87 ? -0.851 -1.977 4.433 1.00 94.81 87 ALA A C 1
ATOM 643 O O . ALA A 1 87 ? -1.088 -1.342 3.405 1.00 94.81 87 ALA A O 1
ATOM 644 N N . ALA A 1 88 ? -0.841 -1.415 5.639 1.00 94.88 88 ALA A N 1
ATOM 645 C CA . ALA A 1 88 ? -0.875 0.028 5.844 1.00 94.88 88 ALA A CA 1
ATOM 646 C C . ALA A 1 88 ? 0.545 0.618 5.780 1.00 94.88 88 ALA A C 1
ATOM 648 O O . ALA A 1 88 ? 1.504 -0.015 6.231 1.00 94.88 88 ALA A O 1
ATOM 649 N N . TYR A 1 89 ? 0.664 1.828 5.239 1.00 94.88 89 TYR A N 1
ATOM 650 C CA . TYR A 1 89 ? 1.901 2.606 5.153 1.00 94.88 89 TYR A CA 1
ATOM 651 C C . TYR A 1 89 ? 1.707 4.000 5.739 1.00 94.88 89 TYR A C 1
ATOM 653 O O . TYR A 1 89 ? 0.641 4.598 5.581 1.00 94.88 89 TYR A O 1
ATOM 661 N N . GLU A 1 90 ? 2.765 4.529 6.347 1.00 93.69 90 GLU A N 1
ATOM 662 C CA . GLU A 1 90 ? 2.867 5.912 6.815 1.00 93.69 90 GLU A CA 1
ATOM 663 C C . GLU A 1 90 ? 4.220 6.474 6.363 1.00 93.69 90 GLU A C 1
ATOM 665 O O . GLU A 1 90 ? 5.265 5.984 6.779 1.00 93.69 90 GLU A O 1
ATOM 670 N N . ASN A 1 91 ? 4.217 7.493 5.499 1.00 94.06 91 ASN A N 1
ATOM 671 C CA . ASN A 1 91 ? 5.430 8.119 4.948 1.00 94.06 91 ASN A CA 1
ATOM 672 C C . ASN A 1 91 ? 6.425 7.119 4.327 1.00 94.06 91 ASN A C 1
ATOM 674 O O . ASN A 1 91 ? 7.637 7.309 4.396 1.00 94.06 91 ASN A O 1
ATOM 678 N N . GLY A 1 92 ? 5.909 6.069 3.688 1.00 94.25 92 GLY A N 1
ATOM 679 C CA . GLY A 1 92 ? 6.701 5.000 3.080 1.00 94.25 92 GLY A CA 1
ATOM 680 C C . GLY A 1 92 ? 7.098 3.886 4.043 1.00 94.25 92 GLY A C 1
ATOM 681 O O . GLY A 1 92 ? 7.629 2.875 3.602 1.00 94.25 92 GLY A O 1
ATOM 682 N N . GLU A 1 93 ? 6.778 3.995 5.330 1.00 94.44 93 GLU A N 1
ATOM 683 C CA . GLU A 1 93 ? 7.049 2.938 6.298 1.00 94.44 93 GLU A CA 1
ATOM 684 C C . GLU A 1 93 ? 5.849 2.004 6.444 1.00 94.44 93 GLU A C 1
ATOM 686 O O . GLU A 1 93 ? 4.749 2.414 6.836 1.00 94.44 93 GLU A O 1
ATOM 691 N N . ARG A 1 94 ? 6.077 0.716 6.171 1.00 94.00 94 ARG A N 1
ATOM 692 C CA . ARG A 1 94 ? 5.086 -0.339 6.392 1.00 94.00 94 ARG A CA 1
ATOM 693 C C . ARG A 1 94 ? 4.781 -0.469 7.885 1.00 94.00 94 ARG A C 1
ATOM 695 O O . ARG A 1 94 ? 5.666 -0.778 8.683 1.00 94.00 94 ARG A O 1
ATOM 702 N N . GLN A 1 95 ? 3.514 -0.311 8.247 1.00 90.81 95 GLN A N 1
ATOM 703 C CA . GLN A 1 95 ? 3.051 -0.471 9.623 1.00 90.81 95 GLN A CA 1
ATOM 704 C C . GLN A 1 95 ? 2.981 -1.966 9.974 1.00 90.81 95 GLN A C 1
ATOM 706 O O . GLN A 1 95 ? 2.369 -2.759 9.253 1.00 90.81 95 GLN A O 1
ATOM 711 N N . LYS A 1 96 ? 3.646 -2.364 11.063 1.00 73.06 96 LYS A N 1
ATOM 712 C CA . LYS A 1 96 ? 3.710 -3.753 11.546 1.00 73.06 96 LYS A CA 1
ATOM 713 C C . LYS A 1 96 ? 2.644 -3.983 12.611 1.00 73.06 96 LYS A C 1
ATOM 715 O O . LYS A 1 96 ? 2.963 -3.785 13.770 1.00 73.06 96 LYS A O 1
ATOM 720 N N . ASP A 1 97 ? 1.421 -4.357 12.237 1.00 63.44 97 ASP A N 1
ATOM 721 C CA . ASP A 1 97 ? 0.281 -4.732 13.113 1.00 63.44 97 ASP A CA 1
ATOM 722 C C . ASP A 1 97 ? -0.134 -3.732 14.225 1.00 63.44 97 ASP A C 1
ATOM 724 O O . ASP A 1 97 ? -1.248 -3.790 14.735 1.00 63.44 97 ASP A O 1
ATOM 728 N N . THR A 1 98 ? 0.695 -2.747 14.558 1.00 52.22 98 THR A N 1
ATOM 729 C CA . T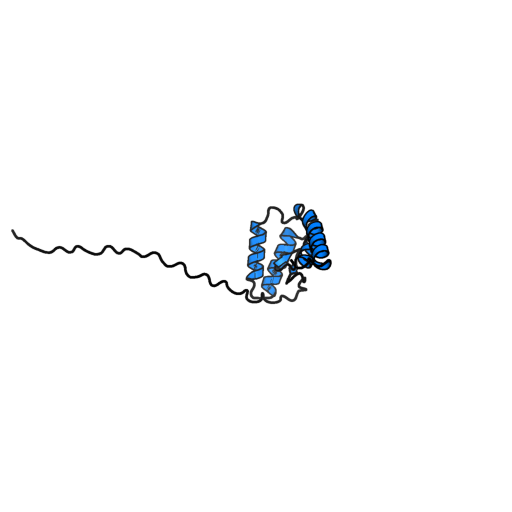HR A 1 98 ? 0.433 -1.613 15.425 1.00 52.22 98 THR A CA 1
ATOM 730 C C . THR A 1 98 ? -0.061 -0.490 14.539 1.00 52.22 98 THR A C 1
ATOM 732 O O . THR A 1 98 ? 0.711 0.216 13.884 1.00 52.22 98 THR A O 1
ATOM 735 N N . TRP A 1 99 ? -1.378 -0.367 14.471 1.00 55.34 99 TRP A N 1
ATOM 736 C CA . TRP A 1 99 ? -2.006 0.795 13.878 1.00 55.34 99 TRP A CA 1
ATOM 737 C C . TRP A 1 99 ? -1.584 2.046 14.648 1.00 55.34 99 TRP A C 1
ATOM 739 O O . TRP A 1 99 ? -1.788 2.149 15.858 1.00 55.34 99 TRP A O 1
ATOM 749 N N . THR A 1 100 ? -1.017 3.009 13.930 1.00 56.81 100 THR A N 1
ATOM 750 C CA . THR A 1 100 ? -0.864 4.368 14.437 1.00 56.81 100 THR A CA 1
ATOM 751 C C . THR A 1 100 ? -2.073 5.154 13.958 1.00 56.81 100 THR A C 1
ATOM 753 O O . THR A 1 100 ? -2.340 5.184 12.755 1.00 56.81 100 THR A O 1
ATOM 756 N N . ALA A 1 101 ? -2.808 5.779 14.881 1.00 56.59 101 ALA A N 1
ATOM 757 C CA . ALA A 1 101 ? -3.951 6.604 14.515 1.00 56.59 101 ALA A CA 1
ATOM 758 C C . ALA A 1 101 ? -3.545 7.610 13.429 1.00 56.59 101 ALA A C 1
ATOM 760 O O . ALA A 1 101 ? -2.492 8.247 13.573 1.00 56.59 101 ALA A O 1
ATOM 761 N N . PRO A 1 102 ? -4.343 7.782 12.355 1.00 57.19 102 PRO A N 1
ATOM 762 C CA . PRO A 1 102 ? -4.040 8.783 11.352 1.00 57.19 102 PRO A CA 1
ATOM 763 C C . PRO A 1 102 ? -3.921 10.127 12.065 1.00 57.19 102 PRO A C 1
ATOM 765 O O . PRO A 1 102 ? -4.871 10.596 12.700 1.00 57.19 102 PRO A O 1
ATOM 768 N N . LYS A 1 103 ? -2.734 10.746 11.994 1.00 55.38 103 LYS A N 1
ATOM 769 C CA . LYS A 1 103 ? -2.532 12.099 12.521 1.00 55.38 103 LYS A CA 1
ATOM 770 C C . LYS A 1 103 ? -3.609 12.961 11.891 1.00 55.38 103 LYS A C 1
ATOM 772 O O . LYS A 1 103 ? -3.699 12.974 10.665 1.00 55.38 103 LYS A O 1
ATOM 777 N N . ALA A 1 104 ? -4.427 13.627 12.712 1.00 50.72 104 ALA A N 1
ATOM 778 C CA . ALA A 1 104 ? -5.536 14.454 12.255 1.00 50.72 104 ALA A CA 1
ATOM 779 C C . ALA A 1 104 ? -5.039 15.377 11.138 1.00 50.72 104 ALA A C 1
ATOM 781 O O . ALA A 1 104 ? -4.387 16.395 11.386 1.00 50.72 104 ALA A O 1
ATOM 782 N N . GLY A 1 105 ? -5.280 14.973 9.888 1.00 44.84 105 GLY A N 1
ATOM 783 C CA . GLY A 1 105 ? -4.868 15.746 8.736 1.00 44.84 105 GLY A CA 1
ATOM 784 C C . GLY A 1 105 ? -5.525 17.098 8.904 1.00 44.84 105 GLY A C 1
ATOM 785 O O . GLY A 1 105 ? -6.726 17.136 9.176 1.00 44.84 105 GLY A O 1
ATOM 786 N N . ARG A 1 106 ? -4.739 18.186 8.820 1.00 46.97 106 ARG A N 1
ATOM 787 C CA . ARG A 1 106 ? -5.247 19.563 8.855 1.00 46.97 106 ARG A CA 1
ATOM 788 C C . ARG A 1 106 ? -6.528 19.588 8.042 1.00 46.97 106 ARG A C 1
ATOM 790 O O . ARG A 1 106 ? -6.467 19.521 6.813 1.00 46.97 106 ARG A O 1
ATOM 797 N N . GLN A 1 107 ? -7.672 19.632 8.726 1.00 45.56 107 GLN A N 1
ATOM 798 C CA . GLN A 1 107 ? -8.946 19.769 8.058 1.00 45.56 107 GLN A CA 1
ATOM 799 C C . GLN A 1 107 ? -8.802 21.061 7.268 1.00 45.56 107 GLN A C 1
ATOM 801 O O . GLN A 1 107 ? -8.682 22.144 7.848 1.00 45.56 107 GLN A O 1
ATOM 806 N N . ARG A 1 108 ? -8.712 20.959 5.938 1.00 45.03 108 ARG A N 1
ATOM 807 C CA . ARG A 1 108 ? -8.925 22.118 5.082 1.00 45.03 108 ARG A CA 1
ATOM 808 C C . ARG A 1 108 ? -10.315 22.580 5.472 1.00 45.03 108 ARG A C 1
ATOM 810 O O . ARG A 1 108 ? -11.278 21.902 5.129 1.00 45.03 108 ARG A O 1
ATOM 817 N N . LYS A 1 109 ? -10.395 23.662 6.255 1.00 42.25 109 LYS A N 1
ATOM 818 C CA . LYS A 1 109 ? -11.647 24.319 6.615 1.00 42.25 109 LYS A CA 1
ATOM 819 C C . LYS A 1 109 ? -12.371 24.556 5.298 1.00 42.25 109 LYS A C 1
ATOM 821 O O . LYS A 1 109 ? -12.002 25.455 4.542 1.00 42.25 109 LYS A O 1
ATOM 826 N N . THR A 1 110 ? -13.334 23.704 4.967 1.00 49.28 110 THR A N 1
ATOM 827 C CA . THR A 1 110 ? -14.245 23.979 3.871 1.00 49.28 110 THR A CA 1
ATOM 828 C C . THR A 1 110 ? -15.012 25.197 4.330 1.00 49.28 110 THR A C 1
ATOM 830 O O . THR A 1 110 ? -15.822 25.121 5.251 1.00 49.28 110 THR A O 1
ATOM 833 N N . ARG A 1 111 ? -14.661 26.348 3.753 1.00 44.06 111 ARG A N 1
ATOM 834 C CA . ARG A 1 111 ? -15.412 27.585 3.913 1.00 44.06 111 ARG A CA 1
ATOM 835 C C . ARG A 1 111 ? -16.877 27.239 3.625 1.00 44.06 111 ARG A C 1
ATOM 837 O O . ARG A 1 111 ? -17.133 26.681 2.554 1.00 44.06 111 ARG A O 1
ATOM 844 N N . PRO A 1 112 ? -17.812 27.483 4.557 1.00 44.41 112 PRO A N 1
ATOM 845 C CA . PRO A 1 112 ? -19.210 27.181 4.312 1.00 44.41 112 PRO A CA 1
ATOM 846 C C . PRO A 1 112 ? -19.640 27.914 3.042 1.00 44.41 112 PRO A C 1
ATOM 848 O O . PRO A 1 112 ? -19.399 29.114 2.880 1.00 44.41 112 PRO A O 1
ATOM 851 N N . LYS A 1 113 ? -20.199 27.153 2.099 1.00 46.19 113 LYS A N 1
ATOM 852 C CA . LYS A 1 113 ? -20.838 27.689 0.901 1.00 46.19 113 LYS A CA 1
ATOM 853 C C . LYS A 1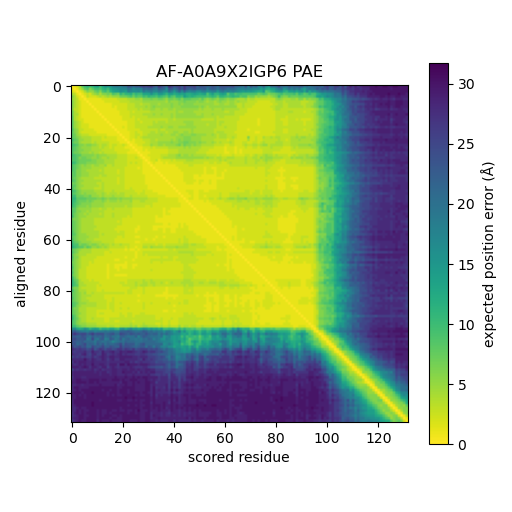 113 ? -21.970 28.582 1.401 1.00 46.19 113 LYS A C 1
ATOM 855 O O . LYS A 1 113 ? -22.880 28.080 2.054 1.00 46.19 113 LYS A O 1
ATOM 860 N N . ALA A 1 114 ? -21.859 29.890 1.170 1.00 48.41 114 ALA A N 1
ATOM 861 C CA . ALA A 1 114 ? -22.898 30.843 1.532 1.00 48.41 114 ALA A CA 1
ATOM 862 C C . ALA A 1 114 ? -24.234 30.346 0.968 1.00 48.41 114 ALA A C 1
ATOM 864 O O . ALA A 1 114 ? -24.323 30.014 -0.218 1.00 48.41 114 ALA A O 1
ATOM 865 N N . ALA A 1 115 ? -25.228 30.223 1.846 1.00 47.94 115 ALA A N 1
ATOM 866 C CA . ALA A 1 115 ? -26.588 29.897 1.464 1.00 47.94 115 ALA A CA 1
ATOM 867 C C . ALA A 1 115 ? -27.074 30.940 0.449 1.00 47.94 115 ALA A C 1
ATOM 869 O O . ALA A 1 115 ? -26.848 32.139 0.620 1.00 47.94 115 ALA A O 1
ATOM 870 N N . ALA A 1 116 ? -27.690 30.467 -0.633 1.00 49.47 116 ALA A N 1
ATOM 871 C CA . ALA A 1 116 ? -28.338 31.334 -1.603 1.00 49.47 116 ALA A CA 1
ATOM 872 C C . ALA A 1 116 ? -29.453 32.130 -0.897 1.00 49.47 116 ALA A C 1
ATOM 874 O O . ALA A 1 116 ? -30.185 31.538 -0.101 1.00 49.47 116 ALA A O 1
ATOM 875 N N . PRO A 1 117 ? -29.596 33.441 -1.152 1.00 49.81 117 PRO A N 1
ATOM 876 C CA . PRO A 1 117 ? -30.662 34.226 -0.550 1.00 49.81 117 PRO A CA 1
ATOM 877 C C . PRO A 1 117 ? -32.020 33.786 -1.108 1.00 49.81 117 PRO A C 1
ATOM 879 O O . PRO A 1 117 ? -32.293 33.905 -2.303 1.00 49.81 117 PRO A O 1
ATOM 882 N N . THR A 1 118 ? -32.867 33.278 -0.218 1.00 51.38 118 THR A N 1
ATOM 883 C CA . THR A 1 118 ? -34.292 33.042 -0.442 1.00 51.38 118 THR A CA 1
ATOM 884 C C . THR A 1 118 ? -34.964 34.398 -0.656 1.00 51.38 118 THR A C 1
ATOM 886 O O . THR A 1 118 ? -35.079 35.195 0.271 1.00 51.38 118 THR A O 1
ATOM 889 N N . THR A 1 119 ? -35.381 34.705 -1.882 1.00 50.44 119 THR A N 1
ATOM 890 C CA . THR A 1 119 ? -36.215 35.882 -2.147 1.00 50.44 119 THR A CA 1
ATOM 891 C C . THR A 1 119 ? -37.647 35.575 -1.721 1.00 50.44 119 THR A C 1
ATOM 893 O O . THR A 1 119 ? -38.444 35.072 -2.515 1.00 50.44 119 THR A O 1
ATOM 896 N N . GLU A 1 120 ? -37.974 35.868 -0.466 1.00 44.50 120 GLU A N 1
ATOM 897 C CA . GLU A 1 120 ? -39.357 35.975 -0.009 1.00 44.50 120 GLU A CA 1
ATOM 898 C C . GLU A 1 120 ? -39.971 37.246 -0.605 1.00 44.50 120 GLU A C 1
ATOM 900 O O . GLU A 1 120 ? -39.697 38.374 -0.195 1.00 44.50 120 GLU A O 1
ATOM 905 N N . ARG A 1 121 ? -40.785 37.057 -1.644 1.00 44.38 121 ARG A N 1
ATOM 906 C CA . ARG A 1 121 ? -41.598 38.106 -2.254 1.00 44.38 121 ARG A CA 1
ATOM 907 C C . ARG A 1 121 ? -42.852 38.300 -1.398 1.00 44.38 121 ARG A C 1
ATOM 909 O O . ARG A 1 121 ? -43.895 37.723 -1.685 1.00 44.38 121 ARG A O 1
ATOM 916 N N . THR A 1 122 ? -42.744 39.132 -0.368 1.00 47.03 122 THR A N 1
ATOM 917 C CA . THR A 1 122 ? -43.895 39.679 0.361 1.00 47.03 122 THR A CA 1
ATOM 918 C C . THR A 1 122 ? -44.091 41.121 -0.075 1.00 47.03 122 THR A C 1
ATOM 920 O O . THR A 1 122 ? -43.229 41.952 0.179 1.00 47.03 122 THR A O 1
ATOM 923 N N . THR A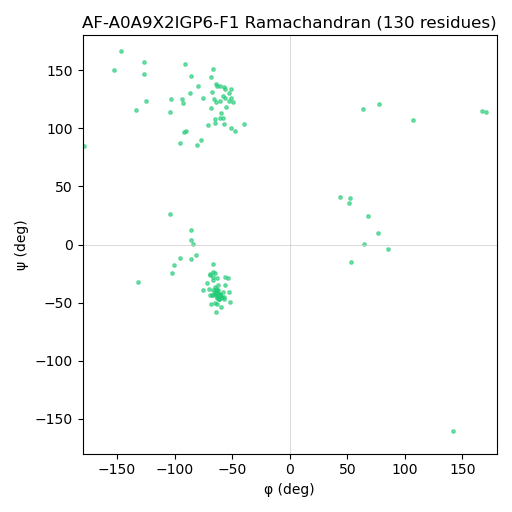 1 123 ? -45.204 41.415 -0.747 1.00 44.81 123 THR A N 1
ATOM 924 C CA . THR A 1 123 ? -46.015 42.638 -0.576 1.00 44.81 123 THR A CA 1
ATOM 925 C C . THR A 1 123 ? -47.060 42.725 -1.682 1.00 44.81 123 THR A C 1
ATOM 927 O O . THR A 1 123 ? -46.737 42.896 -2.852 1.00 44.81 123 THR A O 1
ATOM 930 N N . SER A 1 124 ? -48.331 42.631 -1.298 1.00 49.12 124 SER A N 1
ATOM 931 C CA . SER A 1 124 ? -49.386 43.563 -1.725 1.00 49.12 124 SER A CA 1
ATOM 932 C C . SER A 1 124 ? -50.688 43.151 -1.052 1.00 49.12 124 SER A C 1
ATOM 934 O O . SER A 1 124 ? -51.497 42.398 -1.583 1.00 49.12 124 SER A O 1
ATOM 936 N N . ARG A 1 125 ? -50.855 43.643 0.176 1.00 48.09 125 ARG A N 1
ATOM 937 C CA . ARG A 1 125 ? -52.155 43.788 0.818 1.00 48.09 125 ARG A CA 1
ATOM 938 C C . ARG A 1 125 ? -52.618 45.183 0.414 1.00 48.09 125 ARG A C 1
ATOM 940 O O . ARG A 1 125 ? -52.135 46.160 0.977 1.00 48.09 125 ARG A O 1
ATOM 947 N N . GLN A 1 126 ? -53.456 45.276 -0.613 1.00 53.16 126 GLN A N 1
ATOM 948 C CA . GLN A 1 126 ? -54.107 46.530 -0.969 1.00 53.16 126 GLN A CA 1
ATOM 949 C C . GLN A 1 126 ? -55.548 46.468 -0.479 1.00 53.16 126 GLN A C 1
ATOM 951 O O . GLN A 1 126 ? -56.269 45.493 -0.681 1.00 53.16 126 GLN A O 1
ATOM 956 N N . VAL A 1 127 ? -55.863 47.484 0.305 1.00 49.91 127 VAL A N 1
ATOM 957 C CA . VAL A 1 127 ? -57.056 47.649 1.115 1.00 49.91 127 VAL A CA 1
ATOM 958 C C . VAL A 1 127 ? -58.106 48.389 0.281 1.00 49.91 127 VAL A C 1
ATOM 960 O O . VAL A 1 127 ? -57.762 49.161 -0.609 1.00 49.91 127 VAL A O 1
ATOM 963 N N . ASP A 1 128 ? -59.360 48.164 0.666 1.00 45.16 128 ASP A N 1
ATOM 964 C CA . ASP A 1 128 ? -60.497 49.088 0.619 1.00 45.16 128 ASP A CA 1
ATOM 965 C C . ASP A 1 128 ? -61.613 48.888 -0.431 1.00 45.16 128 ASP A C 1
ATOM 967 O O . ASP A 1 128 ? -61.519 49.260 -1.593 1.00 45.16 128 ASP A O 1
ATOM 971 N N . ARG A 1 129 ? -62.746 48.418 0.124 1.00 47.88 129 ARG A N 1
ATOM 972 C CA . ARG A 1 129 ? -64.077 49.066 0.156 1.00 47.88 129 ARG A CA 1
ATOM 973 C C . ARG A 1 129 ? -64.826 49.324 -1.159 1.00 47.88 129 ARG A C 1
ATOM 975 O O . ARG A 1 129 ? -64.528 50.274 -1.872 1.00 47.88 129 ARG A O 1
ATOM 982 N N . ARG A 1 130 ? -65.989 48.668 -1.276 1.00 44.03 130 ARG A N 1
ATOM 983 C CA . ARG A 1 130 ? -67.372 49.229 -1.302 1.00 44.03 130 ARG A CA 1
ATOM 984 C C . ARG A 1 130 ? -68.306 48.101 -1.776 1.00 44.03 130 ARG A C 1
ATOM 986 O O . ARG A 1 130 ? -68.001 47.455 -2.762 1.00 44.03 130 ARG A O 1
ATOM 993 N N . ALA A 1 131 ? -69.224 47.626 -0.940 1.00 47.19 131 ALA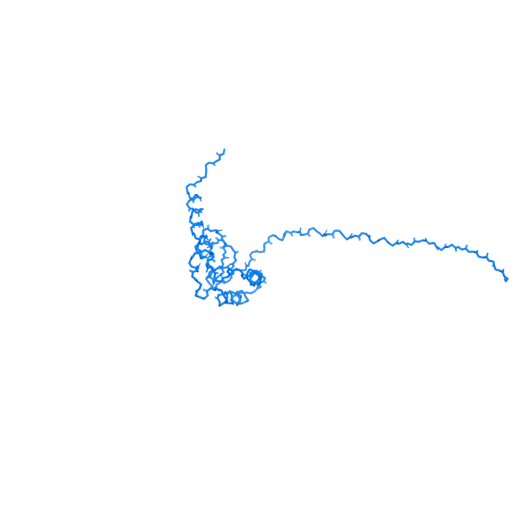 A N 1
ATOM 994 C CA . ALA A 1 131 ? -70.545 48.191 -0.645 1.00 47.19 131 ALA A CA 1
ATOM 995 C C . ALA A 1 131 ? -71.570 47.900 -1.757 1.00 47.19 131 ALA A C 1
ATOM 997 O O . ALA A 1 131 ? -71.392 48.368 -2.880 1.00 47.19 131 ALA A O 1
ATOM 998 N N . SER A 1 132 ? -72.639 47.221 -1.315 1.00 45.03 132 SER A N 1
ATOM 999 C CA . SER A 1 132 ? -73.925 46.916 -1.963 1.00 45.03 132 SER A CA 1
ATOM 1000 C C . SER A 1 132 ? -73.989 45.685 -2.858 1.00 45.03 132 SER A C 1
ATOM 1002 O O . SER A 1 132 ? -73.303 45.652 -3.899 1.00 45.03 132 SER A O 1
#

Sequence (132 aa):
MRPISREVLARNEAAKLAAAELPDGACTRRGRLWSVLERAHRRASTPEEAAQVVAAAREEFCAGCPALMACHRLAEVGTYTGLAAGAAYENGERQKDTWTAPKAGRQRKTRPKAAAPTTERTTSRQVDRRAS

pLDDT: mean 80.81, std 20.09, range [42.25, 97.31]

Solvent-accessible surface area (backbone atoms only — not comparable to full-atom values): 7970 Å² total; per-residue (Å²): 134,83,82,82,52,70,65,58,53,52,42,53,51,53,32,52,59,23,52,69,47,45,79,65,26,60,50,56,95,39,56,70,60,52,52,48,47,50,48,50,39,71,62,39,87,47,54,66,54,30,49,51,38,33,50,52,48,16,68,75,31,34,68,87,24,81,20,33,66,29,40,42,51,29,32,40,64,61,41,31,68,48,73,47,57,49,32,45,30,55,66,22,42,74,51,76,93,60,65,72,78,76,71,82,66,81,73,74,76,73,73,78,78,77,77,78,84,80,81,80,87,82,85,83,89,81,83,82,90,83,87,134

Organism: NCBI:txid2945102

Radius of gyration: 26.43 Å; Cα contacts (8 Å, |Δi|>4): 133; chains: 1; bounding box: 96×63×31 Å